Protein AF-A0A933L546-F1 (afdb_monomer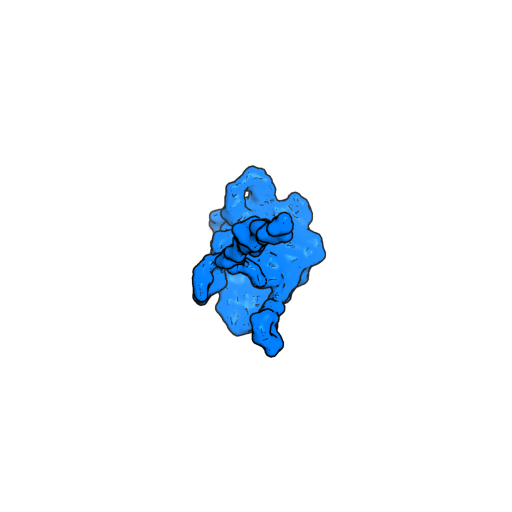)

Radius of gyration: 19.54 Å; Cα contacts (8 Å, |Δi|>4): 265; chains: 1; bounding box: 33×57×62 Å

Solvent-accessible surface area (backbone atoms only — not comparable to full-atom values): 7404 Å² total; per-residue (Å²): 139,92,83,84,92,86,87,86,88,83,85,84,77,80,67,81,80,71,84,61,44,23,39,47,31,40,36,92,74,34,42,35,39,36,44,36,45,75,99,85,50,76,40,68,72,44,44,39,39,38,42,89,94,44,37,38,18,49,71,79,53,98,82,44,46,60,31,28,85,72,49,60,46,74,57,92,57,31,37,37,39,34,27,15,36,79,83,66,81,48,74,50,35,42,37,44,37,38,48,54,64,92,78,90,68,69,49,37,37,38,37,42,37,24,78,98,78,50,72,42,60,30,41,37,46,79,70

Structure (mmCIF, N/CA/C/O backbone):
data_AF-A0A933L546-F1
#
_entry.id   AF-A0A933L546-F1
#
loop_
_atom_site.group_PDB
_atom_site.id
_atom_site.type_symbol
_atom_site.label_atom_id
_atom_site.label_alt_id
_atom_site.label_comp_id
_atom_site.label_asym_id
_atom_site.label_entity_id
_atom_site.label_seq_id
_atom_site.pdbx_PDB_ins_code
_atom_site.Cartn_x
_atom_site.Cartn_y
_atom_site.Cartn_z
_atom_site.occupancy
_atom_site.B_iso_or_equiv
_atom_site.auth_seq_id
_atom_site.auth_comp_id
_atom_site.auth_asym_id
_atom_site.auth_atom_id
_atom_site.pdbx_PDB_model_num
ATOM 1 N N . MET A 1 1 ? -14.867 46.950 -44.242 1.00 39.19 1 MET A N 1
ATOM 2 C CA . MET A 1 1 ? -14.015 45.752 -44.442 1.00 39.19 1 MET A CA 1
ATOM 3 C C . MET A 1 1 ? -13.054 45.683 -43.247 1.00 39.19 1 MET A C 1
ATOM 5 O O . MET A 1 1 ? -12.090 46.420 -43.249 1.00 39.19 1 MET A O 1
ATOM 9 N N . LYS A 1 2 ? -13.398 45.162 -42.059 1.00 48.16 2 LYS A N 1
ATOM 10 C CA . LYS A 1 2 ? -13.653 43.773 -41.608 1.00 48.16 2 LYS A CA 1
ATOM 11 C C . LYS A 1 2 ? -12.429 42.840 -41.733 1.00 48.16 2 LYS A C 1
ATOM 13 O O . LYS A 1 2 ? -12.385 42.102 -42.705 1.00 48.16 2 LYS A O 1
ATOM 18 N N . ARG A 1 3 ? -11.501 42.863 -40.755 1.00 49.31 3 ARG A N 1
ATOM 19 C CA . ARG A 1 3 ? -10.593 41.755 -40.328 1.00 49.31 3 ARG A CA 1
ATOM 20 C C . ARG A 1 3 ? -10.143 42.023 -38.873 1.00 49.31 3 ARG A C 1
ATOM 22 O O . ARG A 1 3 ? -9.341 42.914 -38.651 1.00 49.31 3 ARG A O 1
ATOM 29 N N . LEU A 1 4 ? -10.939 41.618 -37.880 1.00 51.56 4 LEU A N 1
ATOM 30 C CA . LEU A 1 4 ? -10.853 40.370 -37.091 1.00 51.56 4 LEU A CA 1
ATOM 31 C C . LEU A 1 4 ? -9.636 40.312 -36.149 1.00 51.56 4 LEU A C 1
ATOM 33 O O . LEU A 1 4 ? -8.540 39.922 -36.529 1.00 51.56 4 LEU A O 1
ATOM 37 N N . ILE A 1 5 ? -9.921 40.709 -34.908 1.00 62.12 5 ILE A N 1
ATOM 38 C CA . ILE A 1 5 ? -9.161 40.523 -33.671 1.00 62.12 5 ILE A CA 1
ATOM 39 C C . ILE A 1 5 ? -9.220 39.033 -33.307 1.00 62.12 5 ILE A C 1
ATOM 41 O O . ILE A 1 5 ? -10.318 38.531 -33.082 1.00 62.12 5 ILE A O 1
ATOM 45 N N . VAL A 1 6 ? -8.084 38.335 -33.222 1.00 54.41 6 VAL A N 1
ATOM 46 C CA . VAL A 1 6 ? -7.995 37.016 -32.564 1.00 54.41 6 VAL A CA 1
ATOM 47 C C . VAL A 1 6 ? -6.635 36.904 -31.873 1.00 54.41 6 VAL A C 1
ATOM 49 O O . VAL A 1 6 ? -5.697 36.325 -32.405 1.00 54.41 6 VAL A O 1
ATOM 52 N N . SER A 1 7 ? -6.534 37.482 -30.678 1.00 57.59 7 SER A N 1
ATOM 53 C CA . SER A 1 7 ? -5.383 37.303 -29.786 1.00 57.59 7 SER A CA 1
ATOM 54 C C . SER A 1 7 ? -5.875 37.217 -28.345 1.00 57.59 7 SER A C 1
ATOM 56 O O . SER A 1 7 ? -5.727 38.182 -27.610 1.00 57.59 7 SER A O 1
ATOM 58 N N . ALA A 1 8 ? -6.529 36.116 -27.959 1.00 57.09 8 ALA A N 1
ATOM 59 C CA . ALA A 1 8 ? -6.748 35.746 -26.550 1.00 57.09 8 ALA A CA 1
ATOM 60 C C . ALA A 1 8 ? -7.532 34.426 -26.442 1.00 57.09 8 ALA A C 1
ATOM 62 O O . ALA A 1 8 ? -8.728 34.450 -26.174 1.00 57.09 8 ALA A O 1
ATOM 63 N N . ALA A 1 9 ? -6.901 33.268 -26.665 1.00 59.28 9 ALA A N 1
ATOM 64 C CA . ALA A 1 9 ? -7.538 31.984 -26.326 1.00 59.28 9 ALA A CA 1
ATOM 65 C C . ALA A 1 9 ? -6.548 30.808 -26.188 1.00 59.28 9 ALA A C 1
ATOM 67 O O . ALA A 1 9 ? -6.833 29.721 -26.672 1.00 59.28 9 ALA A O 1
ATOM 68 N N . PHE A 1 10 ? -5.379 30.998 -25.562 1.00 57.94 10 PHE A N 1
ATOM 69 C CA . PHE A 1 10 ? -4.406 29.898 -25.380 1.00 57.94 10 PHE A CA 1
ATOM 70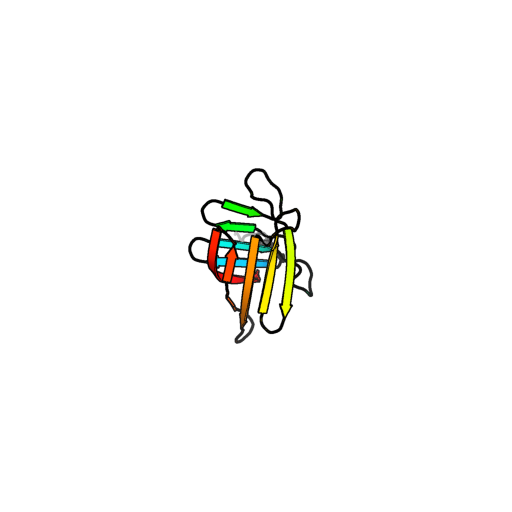 C C . PHE A 1 10 ? -3.953 29.655 -23.930 1.00 57.94 10 PHE A C 1
ATOM 72 O O . PHE A 1 10 ? -2.995 28.930 -23.699 1.00 57.94 10 PHE A O 1
ATOM 79 N N . ALA A 1 11 ? -4.639 30.226 -22.936 1.00 59.91 11 ALA A N 1
ATOM 80 C CA . ALA A 1 11 ? -4.225 30.147 -21.528 1.00 59.91 11 ALA A CA 1
ATOM 81 C C . ALA A 1 11 ? -4.944 29.063 -20.691 1.00 59.91 11 ALA A C 1
ATOM 83 O O . ALA A 1 11 ? -4.792 29.050 -19.477 1.00 59.91 11 ALA A O 1
ATOM 84 N N . ALA A 1 12 ? -5.739 28.171 -21.297 1.00 57.59 12 ALA A N 1
ATOM 85 C CA . ALA A 1 12 ? -6.672 27.306 -20.553 1.00 57.59 12 ALA A CA 1
ATOM 86 C C . ALA A 1 12 ? -6.349 25.795 -20.555 1.00 57.59 12 ALA A C 1
ATOM 88 O O . ALA A 1 12 ? -7.182 25.009 -20.119 1.00 57.59 12 ALA A O 1
ATOM 89 N N . LEU A 1 13 ? -5.168 25.367 -21.019 1.00 56.34 13 LEU A N 1
ATOM 90 C CA . LEU A 1 13 ? -4.779 23.941 -21.060 1.00 56.34 13 LEU A CA 1
ATOM 91 C C . LEU A 1 13 ? -3.685 23.555 -20.053 1.00 56.34 13 LEU A C 1
ATOM 93 O O . LEU A 1 13 ? -3.157 22.450 -20.118 1.00 56.34 13 LEU A O 1
ATOM 97 N N . ALA A 1 14 ? -3.359 24.428 -19.098 1.00 56.38 14 ALA A N 1
ATOM 98 C CA . ALA A 1 14 ? -2.530 24.041 -17.963 1.00 56.38 14 ALA A CA 1
ATOM 99 C C . ALA A 1 14 ? -3.372 23.194 -16.996 1.00 56.38 14 ALA A C 1
ATOM 101 O O . ALA A 1 14 ? -3.839 23.684 -15.968 1.00 56.38 14 ALA A O 1
ATOM 102 N N . ALA A 1 15 ? -3.600 21.922 -17.340 1.00 62.97 15 ALA A N 1
ATOM 103 C CA . ALA A 1 15 ? -3.910 20.936 -16.318 1.00 62.97 15 ALA A CA 1
ATOM 104 C C . ALA A 1 15 ? -2.770 21.002 -15.287 1.00 62.97 15 ALA A C 1
ATOM 106 O O . ALA A 1 15 ? -1.606 21.097 -15.694 1.00 62.97 15 ALA A O 1
ATOM 107 N N . PRO A 1 16 ? -3.066 21.025 -13.978 1.00 49.31 16 PRO A N 1
ATOM 108 C CA . PRO A 1 16 ? -2.014 20.949 -12.985 1.00 49.31 16 PRO A CA 1
ATOM 109 C C . PRO A 1 16 ? -1.227 19.671 -13.271 1.00 49.31 16 PRO A C 1
ATOM 111 O O . PRO A 1 16 ? -1.771 18.573 -13.201 1.00 49.31 16 PRO A O 1
ATOM 114 N N . ALA A 1 17 ? 0.044 19.820 -13.639 1.00 51.53 17 ALA A N 1
ATOM 115 C CA . ALA A 1 17 ? 0.987 18.725 -13.562 1.00 51.53 17 ALA A CA 1
ATOM 116 C C . ALA A 1 17 ? 1.098 18.405 -12.070 1.00 51.53 17 ALA A C 1
ATOM 118 O O . ALA A 1 17 ? 1.813 19.087 -11.334 1.00 51.53 17 ALA A O 1
ATOM 119 N N . MET A 1 18 ? 0.297 17.449 -11.597 1.00 48.03 18 MET A N 1
ATOM 120 C CA . MET A 1 18 ? 0.479 16.870 -10.277 1.00 48.03 18 MET A CA 1
ATOM 121 C C . MET A 1 18 ? 1.799 16.109 -10.316 1.00 48.03 18 MET A C 1
ATOM 123 O O . MET A 1 18 ? 1.839 14.925 -10.584 1.00 48.03 18 MET A O 1
ATOM 127 N N . ALA A 1 19 ? 2.897 16.818 -10.071 1.00 52.41 19 ALA A N 1
ATOM 128 C CA . ALA A 1 19 ? 4.224 16.251 -9.861 1.00 52.41 19 ALA A CA 1
ATOM 129 C C . ALA A 1 19 ? 4.352 15.665 -8.439 1.00 52.41 19 ALA A C 1
ATOM 131 O O . ALA A 1 19 ? 5.382 15.815 -7.783 1.00 52.41 19 ALA A O 1
ATOM 132 N N . GLY A 1 20 ? 3.264 15.089 -7.924 1.00 55.50 20 GLY A N 1
ATOM 133 C CA . GLY A 1 20 ? 3.248 14.356 -6.669 1.00 55.50 20 GLY A CA 1
ATOM 134 C C . GLY A 1 20 ? 3.398 12.887 -7.003 1.00 55.50 20 GLY A C 1
ATOM 135 O O . GLY A 1 20 ? 2.388 12.233 -7.200 1.00 55.50 20 GLY A O 1
ATOM 136 N N . GLY A 1 21 ? 4.644 12.419 -7.098 1.00 78.06 21 GLY A N 1
ATOM 137 C CA . GLY A 1 21 ? 4.944 11.041 -7.474 1.00 78.06 21 GLY A CA 1
ATOM 138 C C . GLY A 1 21 ? 4.422 10.046 -6.439 1.00 78.06 21 GLY A C 1
ATOM 139 O O . GLY A 1 21 ? 4.636 10.214 -5.240 1.00 78.06 21 GLY A O 1
ATOM 140 N N . GLY A 1 22 ? 3.763 8.993 -6.889 1.00 88.00 22 GLY A N 1
ATOM 141 C CA . GLY A 1 22 ? 3.215 7.932 -6.063 1.00 88.00 22 GLY A CA 1
ATOM 142 C C . GLY A 1 22 ? 2.925 6.673 -6.867 1.00 88.00 22 GLY A C 1
ATOM 143 O O . GLY A 1 22 ? 3.121 6.634 -8.079 1.00 88.00 22 GLY A O 1
ATOM 144 N N . PHE A 1 23 ? 2.453 5.633 -6.181 1.00 92.50 23 PHE A N 1
ATOM 145 C CA . PHE A 1 23 ? 1.894 4.455 -6.842 1.00 92.50 23 PHE A CA 1
ATOM 146 C C . PHE A 1 23 ? 0.378 4.433 -6.738 1.00 92.50 23 PHE A C 1
ATOM 148 O O . PHE A 1 23 ? -0.185 4.589 -5.652 1.00 92.50 23 PHE A O 1
ATOM 155 N N . MET A 1 24 ? -0.266 4.161 -7.865 1.00 95.19 24 MET A N 1
ATOM 156 C CA . MET A 1 24 ? -1.689 3.869 -7.967 1.00 95.19 24 MET A CA 1
ATOM 157 C C . MET A 1 24 ? -1.823 2.404 -8.360 1.00 95.19 24 MET A C 1
ATOM 159 O O . MET A 1 24 ? -1.537 2.028 -9.490 1.00 95.19 24 MET A O 1
ATOM 163 N N . CYS A 1 25 ? -2.203 1.566 -7.405 1.00 97.38 25 CYS A N 1
ATOM 164 C CA . CYS A 1 25 ? -2.281 0.124 -7.561 1.00 97.38 25 CYS A CA 1
ATOM 165 C C . CYS A 1 25 ? -3.732 -0.348 -7.616 1.00 97.38 25 CYS A C 1
ATOM 167 O O . CYS A 1 25 ? -4.576 0.111 -6.845 1.00 97.38 25 CYS A O 1
ATOM 169 N N . SER A 1 26 ? -4.019 -1.327 -8.467 1.00 98.12 26 SER A N 1
ATOM 170 C CA . SER A 1 26 ? -5.341 -1.948 -8.551 1.00 98.12 26 SER A CA 1
ATOM 171 C C . SER A 1 26 ? -5.255 -3.449 -8.813 1.00 98.12 26 SER A C 1
ATOM 173 O O . SER A 1 26 ? -4.286 -3.955 -9.381 1.00 98.12 26 SER A O 1
ATOM 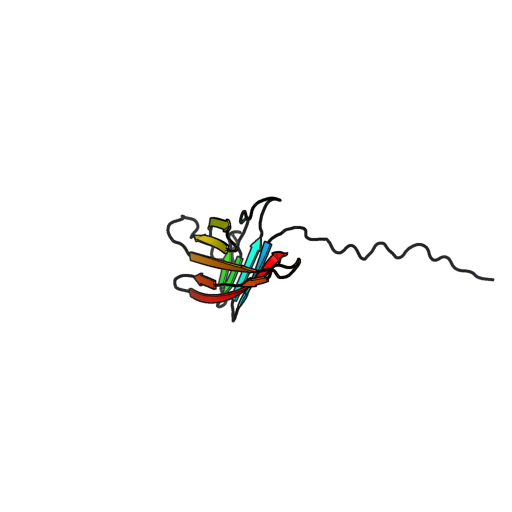175 N N . GLY A 1 27 ? -6.280 -4.165 -8.363 1.00 98.06 27 GLY A N 1
ATOM 176 C CA . GLY A 1 27 ? -6.490 -5.592 -8.579 1.00 98.06 27 GLY A CA 1
ATOM 177 C C . GLY A 1 27 ? -7.977 -5.928 -8.473 1.00 98.06 27 GLY A C 1
ATOM 178 O O . GLY A 1 27 ? -8.819 -5.049 -8.291 1.00 98.06 27 GLY A O 1
ATOM 179 N N . GLU A 1 28 ? -8.333 -7.208 -8.570 1.00 98.00 28 GLU A N 1
ATOM 180 C CA . GLU A 1 28 ? -9.737 -7.621 -8.477 1.00 98.00 28 GLU A CA 1
ATOM 181 C C . GLU A 1 28 ? -10.330 -7.286 -7.094 1.00 98.00 28 GLU A C 1
ATOM 183 O O . GLU A 1 28 ? -10.022 -7.924 -6.086 1.00 98.00 28 GLU A O 1
ATOM 188 N N . GLY A 1 29 ? -11.194 -6.267 -7.045 1.00 97.44 29 GLY A N 1
ATOM 189 C CA . GLY A 1 29 ? -11.869 -5.833 -5.818 1.00 97.44 29 GLY A CA 1
ATOM 190 C C . GLY A 1 29 ? -10.970 -5.111 -4.808 1.00 97.44 29 GLY A C 1
ATOM 191 O O . GLY A 1 29 ? -11.352 -5.017 -3.634 1.00 97.44 29 GLY A O 1
ATOM 192 N N . VAL A 1 30 ? -9.801 -4.621 -5.240 1.00 98.56 30 VAL A N 1
ATOM 193 C CA . VAL A 1 30 ? -8.886 -3.839 -4.402 1.00 98.56 30 VAL A CA 1
ATOM 194 C C . VAL A 1 30 ? -8.259 -2.675 -5.164 1.00 98.56 30 VAL A C 1
ATOM 196 O O . VAL A 1 30 ? -7.846 -2.813 -6.314 1.00 98.56 30 VAL A O 1
ATOM 199 N N . GLU A 1 31 ? -8.144 -1.541 -4.488 1.00 98.31 31 GLU A N 1
ATOM 200 C CA . GLU A 1 31 ? -7.422 -0.359 -4.954 1.00 98.31 31 GLU A CA 1
ATOM 201 C C . GLU A 1 31 ? -6.511 0.124 -3.827 1.00 98.31 31 GLU A C 1
ATOM 203 O O . GLU A 1 31 ? -6.875 0.045 -2.651 1.00 98.31 31 GLU A O 1
ATOM 208 N N . ALA A 1 32 ? -5.323 0.611 -4.164 1.00 97.62 32 ALA A N 1
ATOM 209 C CA . ALA A 1 32 ? -4.407 1.178 -3.191 1.00 97.62 32 ALA A CA 1
ATOM 210 C C . ALA A 1 32 ? -3.621 2.350 -3.777 1.00 97.62 32 ALA A C 1
ATOM 212 O O . ALA A 1 32 ? -3.176 2.299 -4.920 1.00 97.62 32 ALA A O 1
ATOM 213 N N . MET A 1 33 ? -3.436 3.398 -2.985 1.00 95.62 33 MET A N 1
ATOM 214 C CA . MET A 1 33 ? -2.694 4.594 -3.354 1.00 95.62 33 MET A CA 1
ATOM 215 C C . MET A 1 33 ? -1.572 4.827 -2.351 1.00 95.62 33 MET A C 1
ATOM 217 O O . MET A 1 33 ? -1.788 4.785 -1.140 1.00 95.62 33 MET A O 1
ATOM 221 N N . PHE A 1 34 ? -0.379 5.085 -2.872 1.00 93.62 34 PHE A N 1
ATOM 222 C CA . PHE A 1 34 ? 0.849 5.238 -2.102 1.00 93.62 34 PHE A CA 1
ATOM 223 C C . PHE A 1 34 ? 1.588 6.502 -2.551 1.00 93.62 34 PHE A C 1
ATOM 225 O O . PHE A 1 34 ? 2.521 6.405 -3.354 1.00 93.62 34 PHE A O 1
ATOM 232 N N . PRO A 1 35 ? 1.173 7.698 -2.095 1.00 91.25 35 PRO A N 1
ATOM 233 C CA . PRO A 1 35 ? 1.909 8.926 -2.360 1.00 91.25 35 PRO A CA 1
ATOM 234 C C . PRO A 1 35 ? 3.330 8.847 -1.792 1.00 91.25 35 PRO A C 1
ATOM 236 O O . PRO A 1 35 ? 3.535 8.470 -0.632 1.00 91.25 35 PRO A O 1
ATOM 239 N N . LEU A 1 36 ? 4.319 9.209 -2.606 1.00 87.69 36 LEU A N 1
ATOM 240 C CA . LEU A 1 36 ? 5.731 9.181 -2.243 1.00 87.69 36 LEU A CA 1
ATOM 241 C C . LEU A 1 36 ? 6.293 10.597 -2.107 1.00 87.69 36 LEU A C 1
ATOM 243 O O . LEU A 1 36 ? 5.825 11.559 -2.713 1.00 87.69 36 LEU A O 1
ATOM 247 N N . GLY A 1 37 ? 7.331 10.724 -1.287 1.00 78.50 37 GLY A N 1
ATOM 248 C CA . GLY A 1 37 ? 7.996 11.983 -0.995 1.00 78.50 37 GLY A CA 1
ATOM 249 C C . GLY A 1 37 ? 9.448 12.005 -1.450 1.00 78.50 37 GLY A C 1
ATOM 250 O O . GLY A 1 37 ? 10.221 11.101 -1.136 1.00 78.50 37 GLY A O 1
ATOM 251 N N . GLY A 1 38 ? 9.839 13.116 -2.084 1.00 63.38 38 GLY A N 1
ATOM 252 C CA . GLY A 1 38 ? 11.232 13.474 -2.371 1.00 63.38 38 GLY A CA 1
ATOM 253 C C . GLY A 1 38 ? 11.745 13.039 -3.750 1.00 63.38 38 GLY A C 1
ATOM 254 O O . GLY A 1 38 ? 11.254 12.098 -4.355 1.00 63.38 38 GLY A O 1
ATOM 255 N N . GLY A 1 39 ? 12.767 13.741 -4.256 1.00 52.97 39 GLY A N 1
ATOM 256 C CA . GLY A 1 39 ? 13.306 13.555 -5.614 1.00 52.97 39 GLY A CA 1
ATOM 257 C C . GLY A 1 39 ? 14.338 12.432 -5.791 1.00 52.97 39 GLY A C 1
ATOM 258 O O . GLY A 1 39 ? 14.930 12.340 -6.860 1.00 52.97 39 GLY A O 1
ATOM 259 N N . ALA A 1 40 ? 14.610 11.619 -4.761 1.00 48.41 40 ALA A N 1
ATOM 260 C CA . ALA A 1 40 ? 15.675 10.604 -4.802 1.00 48.41 40 ALA A CA 1
ATOM 261 C C . ALA A 1 40 ? 15.382 9.312 -4.007 1.00 48.41 40 ALA A C 1
ATOM 263 O O . ALA A 1 40 ? 16.285 8.500 -3.816 1.00 48.41 40 ALA A O 1
ATOM 264 N N . GLY A 1 41 ? 14.151 9.096 -3.526 1.00 55.12 41 GLY A N 1
ATOM 265 C CA . GLY A 1 41 ? 13.828 7.906 -2.734 1.00 55.12 41 GLY A CA 1
ATOM 266 C C . GLY A 1 41 ? 12.333 7.633 -2.631 1.00 55.12 41 GLY A C 1
ATOM 267 O O . GLY A 1 41 ? 11.529 8.554 -2.574 1.00 55.12 41 GLY A O 1
ATOM 268 N N . PHE A 1 42 ? 11.973 6.351 -2.575 1.00 70.19 42 PHE A N 1
ATOM 269 C CA . PHE A 1 42 ? 10.603 5.861 -2.394 1.00 70.19 42 PHE A CA 1
ATOM 270 C C . PHE A 1 42 ? 10.147 6.018 -0.931 1.00 70.19 42 PHE A C 1
ATOM 272 O O . PHE A 1 42 ? 9.839 5.036 -0.257 1.00 70.19 42 PHE A O 1
ATOM 279 N N . SER A 1 43 ? 10.164 7.249 -0.411 1.00 81.69 43 SER A N 1
ATOM 280 C CA . SER A 1 43 ? 9.686 7.536 0.946 1.00 81.69 43 SER A CA 1
ATOM 281 C C . SER A 1 43 ? 8.166 7.553 0.928 1.00 81.69 43 SER A C 1
ATOM 283 O O . SER A 1 43 ? 7.577 8.472 0.368 1.00 81.69 43 SER A O 1
ATOM 285 N N . LEU A 1 44 ? 7.531 6.546 1.517 1.00 86.56 44 LEU A N 1
ATOM 286 C CA . LEU A 1 44 ? 6.076 6.485 1.594 1.00 86.56 44 LEU A CA 1
ATOM 287 C C . LEU A 1 44 ? 5.555 7.568 2.547 1.00 86.56 44 LEU A C 1
ATOM 289 O O . LEU A 1 44 ? 5.849 7.523 3.741 1.00 86.56 44 LEU A O 1
ATOM 293 N N . LEU A 1 45 ? 4.830 8.553 2.010 1.00 87.94 45 LEU A N 1
ATOM 294 C CA . LEU A 1 45 ? 4.253 9.650 2.797 1.00 87.94 45 LEU A CA 1
ATOM 295 C C . LEU A 1 45 ? 2.932 9.228 3.418 1.00 87.94 45 LEU A C 1
ATOM 297 O O . LEU A 1 45 ? 2.685 9.439 4.602 1.00 87.94 45 LEU A O 1
ATOM 301 N N . GLU A 1 46 ? 2.090 8.636 2.582 1.00 92.44 46 GLU A N 1
ATOM 302 C CA . GLU A 1 46 ? 0.740 8.243 2.925 1.00 92.44 46 GLU A CA 1
ATOM 303 C C . GLU A 1 46 ? 0.427 6.896 2.281 1.00 92.44 46 GLU A C 1
ATOM 305 O O . GLU A 1 46 ? 1.078 6.466 1.327 1.00 92.44 46 GLU A O 1
ATOM 310 N N . ALA A 1 47 ? -0.584 6.222 2.806 1.00 96.00 47 ALA A N 1
ATOM 311 C CA . ALA A 1 47 ? -1.153 5.052 2.173 1.00 96.00 47 ALA A CA 1
ATOM 312 C C . ALA A 1 47 ? -2.664 5.070 2.351 1.00 96.00 47 ALA A C 1
ATOM 314 O O . ALA A 1 47 ? -3.157 5.331 3.449 1.00 96.00 47 ALA A O 1
ATOM 315 N N . GLU A 1 48 ? -3.379 4.737 1.286 1.00 97.88 48 GLU A N 1
ATOM 316 C CA . GLU A 1 48 ? -4.804 4.448 1.321 1.00 97.88 48 GLU A CA 1
ATOM 317 C C . GLU A 1 48 ? -5.063 3.122 0.614 1.00 97.88 48 GLU A C 1
ATOM 319 O O . GLU A 1 48 ? -4.600 2.914 -0.502 1.00 97.88 48 GLU A O 1
ATOM 324 N N . ILE A 1 49 ? -5.800 2.216 1.250 1.00 98.56 49 ILE A N 1
ATOM 325 C CA . ILE A 1 49 ? -6.183 0.924 0.676 1.00 98.56 49 ILE A CA 1
ATOM 326 C C . ILE A 1 49 ? -7.695 0.783 0.781 1.00 98.56 49 ILE A C 1
ATOM 328 O O . ILE A 1 49 ? -8.271 0.994 1.849 1.00 98.56 49 ILE A O 1
ATOM 332 N N . ARG A 1 50 ? -8.345 0.394 -0.313 1.00 98.56 50 ARG A N 1
ATOM 333 C CA . ARG A 1 50 ? -9.785 0.152 -0.402 1.00 98.56 50 ARG A CA 1
ATOM 334 C C . ARG A 1 50 ? -10.021 -1.293 -0.804 1.00 98.56 50 ARG A C 1
ATOM 336 O O . ARG A 1 50 ? -9.659 -1.701 -1.903 1.00 98.56 50 ARG A O 1
ATOM 343 N N . ALA A 1 51 ? -10.644 -2.068 0.077 1.00 98.00 51 ALA A N 1
ATOM 344 C CA . ALA A 1 51 ? -11.005 -3.457 -0.196 1.00 98.00 51 ALA A CA 1
ATOM 345 C C . ALA A 1 51 ? -12.234 -3.852 0.620 1.00 98.00 51 ALA A C 1
ATOM 347 O O . ALA A 1 51 ? -12.389 -3.437 1.768 1.00 98.00 51 ALA A O 1
ATOM 348 N N . LYS A 1 52 ? -13.113 -4.685 0.050 1.00 96.88 52 LYS A N 1
ATOM 349 C CA . LYS A 1 52 ? -14.277 -5.255 0.764 1.00 96.88 52 LYS A CA 1
ATOM 350 C C . LYS A 1 52 ? -15.165 -4.211 1.471 1.00 96.88 52 LYS A C 1
ATOM 352 O O . LYS A 1 52 ? -15.702 -4.473 2.544 1.00 96.88 52 LYS A O 1
ATOM 357 N N . GLY A 1 53 ? -15.307 -3.021 0.884 1.00 96.62 53 GLY A N 1
ATOM 358 C CA . GLY A 1 53 ? -16.103 -1.926 1.454 1.00 96.62 53 GLY A CA 1
ATOM 359 C C . GLY A 1 53 ? -15.481 -1.240 2.678 1.00 96.62 53 GLY A C 1
ATOM 360 O O . GLY A 1 53 ? -16.164 -0.465 3.340 1.00 96.62 53 GLY A O 1
ATOM 361 N N . LYS A 1 54 ? -14.209 -1.514 2.984 1.00 98.00 54 LYS A N 1
ATOM 362 C CA . LYS A 1 54 ? -13.426 -0.861 4.037 1.00 98.00 54 LYS A CA 1
ATOM 363 C C . LYS A 1 54 ? -12.338 0.009 3.414 1.00 98.00 54 LYS A C 1
ATOM 365 O O . LYS A 1 54 ? -11.880 -0.261 2.300 1.00 98.00 54 LYS A O 1
ATOM 370 N N . ILE A 1 55 ? -11.922 1.027 4.159 1.00 98.44 55 ILE A N 1
ATOM 371 C CA . ILE A 1 55 ? -10.831 1.924 3.788 1.00 98.44 55 ILE A CA 1
ATOM 372 C C . ILE A 1 55 ? -9.814 1.906 4.925 1.00 98.44 55 ILE A C 1
ATOM 374 O O . ILE A 1 55 ? -10.176 2.180 6.067 1.00 98.44 55 ILE A O 1
ATOM 378 N N . TRP A 1 56 ? -8.560 1.594 4.616 1.00 98.44 56 TRP A N 1
ATOM 379 C CA . TRP A 1 56 ? -7.430 1.760 5.525 1.00 98.44 56 TRP A CA 1
ATOM 380 C C . TRP A 1 56 ? -6.623 2.966 5.079 1.00 98.44 56 TRP A C 1
ATOM 382 O O . TRP A 1 56 ? -6.370 3.104 3.886 1.00 98.44 56 TRP A O 1
ATOM 392 N N . SER A 1 57 ? -6.245 3.842 6.003 1.00 98.12 57 SER A N 1
ATOM 393 C CA . SER A 1 57 ? -5.565 5.088 5.649 1.00 98.12 57 SER A CA 1
ATOM 394 C C . SER A 1 57 ? -4.606 5.549 6.738 1.00 98.12 57 SER A C 1
ATOM 396 O O . SER A 1 57 ? -4.912 5.446 7.925 1.00 98.12 57 SER A O 1
ATOM 398 N N . THR A 1 58 ? -3.460 6.092 6.330 1.00 96.88 58 THR A N 1
ATOM 399 C CA . THR A 1 58 ? -2.525 6.786 7.234 1.00 96.88 58 THR A CA 1
ATOM 400 C C . THR A 1 58 ? -3.010 8.176 7.629 1.00 96.88 58 THR A C 1
ATOM 402 O O . THR A 1 58 ? -2.545 8.749 8.609 1.00 96.88 58 THR A O 1
ATOM 405 N N . VAL A 1 59 ? -3.956 8.731 6.871 1.00 96.19 59 VAL A N 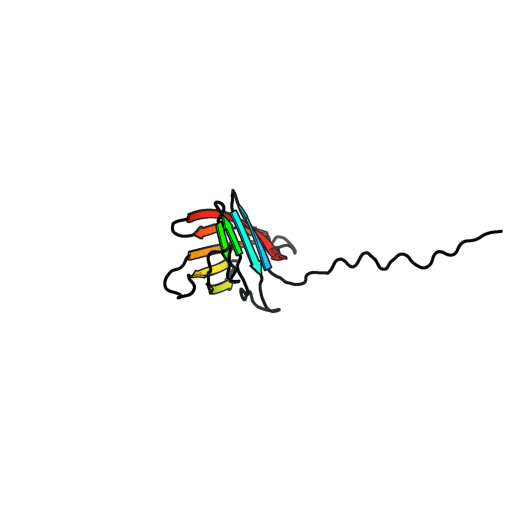1
ATOM 406 C CA . VAL A 1 59 ? -4.646 9.978 7.204 1.00 96.19 59 VAL A CA 1
ATOM 407 C C . VAL A 1 59 ? -5.882 9.638 8.027 1.00 96.19 59 VAL A C 1
ATOM 409 O O . VAL A 1 59 ? -6.850 9.091 7.486 1.00 96.19 59 VAL A O 1
ATOM 412 N N . ALA A 1 60 ? -5.846 9.959 9.320 1.00 94.06 60 ALA A N 1
ATOM 413 C CA . ALA A 1 60 ? -6.930 9.683 10.254 1.00 94.06 60 ALA A CA 1
ATOM 414 C C . ALA A 1 60 ? -8.187 10.511 9.928 1.00 94.06 60 ALA A C 1
ATOM 416 O O . ALA A 1 60 ? -8.131 11.737 9.803 1.00 94.06 60 ALA A O 1
ATOM 417 N N . ARG A 1 61 ? -9.337 9.836 9.804 1.00 95.44 61 ARG A N 1
ATOM 418 C CA . ARG A 1 61 ? -10.657 10.447 9.570 1.00 95.44 61 ARG A CA 1
ATOM 419 C C . ARG A 1 61 ? -11.794 9.481 9.962 1.00 95.44 61 ARG A C 1
ATOM 421 O O . ARG A 1 61 ? -11.530 8.298 10.153 1.00 95.44 61 ARG A O 1
ATOM 428 N N . PRO A 1 62 ? -13.049 9.947 10.122 1.00 93.88 62 PRO A N 1
ATOM 429 C CA . PRO A 1 62 ? -14.120 9.131 10.712 1.00 93.88 62 PRO A CA 1
ATOM 430 C C . PRO A 1 62 ? -14.492 7.845 9.956 1.00 93.88 62 PRO A C 1
ATOM 432 O O . PRO A 1 62 ? -15.062 6.937 10.553 1.00 93.88 62 PRO A O 1
ATOM 435 N N . ASP A 1 63 ? -14.217 7.771 8.655 1.00 95.62 63 ASP A N 1
ATOM 436 C CA . ASP A 1 63 ? -14.642 6.700 7.745 1.00 95.62 63 ASP A CA 1
ATOM 437 C C . ASP A 1 63 ? -13.536 5.685 7.409 1.00 95.62 63 ASP A C 1
ATOM 439 O O . ASP A 1 63 ? -13.727 4.838 6.534 1.00 95.62 63 ASP A O 1
ATOM 443 N N . VAL A 1 64 ? -12.388 5.748 8.093 1.00 97.75 64 VAL A N 1
ATOM 444 C CA . VAL A 1 64 ? -11.243 4.868 7.819 1.00 97.75 64 VAL A CA 1
ATOM 445 C C . VAL A 1 64 ? -10.780 4.090 9.036 1.00 97.75 64 VAL A C 1
ATOM 447 O O . VAL A 1 64 ? -10.923 4.508 10.182 1.00 97.75 64 VAL A O 1
ATOM 450 N N . ILE A 1 65 ? -10.155 2.955 8.754 1.00 98.19 65 ILE A N 1
ATOM 451 C CA . ILE A 1 65 ? -9.334 2.211 9.694 1.00 98.19 65 ILE A CA 1
ATOM 452 C C . ILE A 1 65 ? -7.937 2.827 9.635 1.00 98.19 65 ILE A C 1
ATOM 454 O O . ILE A 1 65 ? -7.266 2.774 8.604 1.00 98.19 65 ILE A O 1
ATOM 458 N N . GLU A 1 66 ? -7.514 3.446 10.730 1.00 97.81 66 GLU A N 1
ATOM 459 C CA . GLU A 1 66 ? -6.209 4.096 10.795 1.00 97.81 66 GLU A CA 1
ATOM 460 C C . GLU A 1 66 ? -5.077 3.063 10.749 1.00 97.81 66 GLU A C 1
ATOM 462 O O . GLU A 1 66 ? -5.136 2.015 11.400 1.00 97.81 66 GLU A O 1
ATOM 467 N N . ILE A 1 67 ? -4.050 3.369 9.963 1.00 98.06 67 ILE A N 1
ATOM 468 C CA . ILE A 1 67 ? -2.833 2.570 9.810 1.00 98.06 67 ILE A CA 1
ATOM 469 C C . ILE A 1 67 ? -1.612 3.492 9.841 1.00 98.06 67 ILE A C 1
ATOM 471 O O . ILE A 1 67 ? -1.735 4.703 9.692 1.00 98.06 67 ILE A O 1
ATOM 475 N N . ALA A 1 68 ? -0.421 2.935 10.009 1.00 96.62 68 ALA A N 1
ATOM 476 C CA . ALA A 1 68 ? 0.827 3.687 10.017 1.00 96.62 68 ALA A CA 1
ATOM 477 C C . ALA A 1 68 ? 1.826 3.096 9.021 1.00 96.62 68 ALA A C 1
ATOM 479 O O . ALA A 1 68 ? 1.864 1.884 8.808 1.00 96.62 68 ALA A O 1
ATOM 480 N N . VAL A 1 69 ? 2.663 3.948 8.428 1.00 94.50 69 VAL A N 1
ATOM 481 C CA . VAL A 1 69 ? 3.819 3.488 7.651 1.00 94.50 69 VAL A CA 1
ATOM 482 C C . VAL A 1 69 ? 4.857 2.928 8.617 1.00 94.50 69 VAL A C 1
ATOM 484 O O . VAL A 1 69 ? 5.284 3.623 9.538 1.00 94.50 69 VAL A O 1
ATOM 487 N N . SER A 1 70 ? 5.277 1.682 8.401 1.00 93.62 70 SER A N 1
ATOM 488 C CA . SER A 1 70 ? 6.355 1.065 9.176 1.00 93.62 70 SER A CA 1
ATOM 489 C C . SER A 1 70 ? 7.663 1.078 8.399 1.00 93.62 70 SER A C 1
ATOM 491 O O . SER A 1 70 ? 8.659 1.630 8.867 1.00 93.62 70 SER A O 1
ATOM 493 N N . GLN A 1 71 ? 7.665 0.492 7.200 1.00 90.38 71 GLN A N 1
ATOM 494 C CA . GLN A 1 71 ? 8.864 0.371 6.376 1.00 90.38 71 GLN A CA 1
ATOM 495 C C . GLN A 1 71 ? 8.545 0.595 4.902 1.00 90.38 71 GLN A C 1
ATOM 497 O O . GLN A 1 71 ? 7.493 0.194 4.404 1.00 90.38 71 GLN A O 1
ATOM 502 N N . ALA A 1 72 ? 9.499 1.203 4.202 1.00 91.38 72 ALA A N 1
ATOM 503 C CA . ALA A 1 72 ? 9.503 1.331 2.756 1.00 91.38 72 ALA A CA 1
ATOM 504 C C . ALA A 1 72 ? 10.897 0.985 2.226 1.00 91.38 72 ALA A C 1
ATOM 506 O O . ALA A 1 72 ? 11.912 1.443 2.755 1.00 91.38 72 ALA A O 1
ATOM 507 N N . PHE A 1 73 ? 10.943 0.160 1.187 1.00 90.75 73 PHE A N 1
ATOM 508 C CA . PHE A 1 73 ? 12.170 -0.284 0.543 1.00 90.75 73 PHE A CA 1
ATOM 509 C C . PHE A 1 73 ? 12.010 -0.234 -0.972 1.00 90.75 73 PHE A C 1
ATOM 511 O O . PHE A 1 73 ? 10.974 -0.619 -1.510 1.00 90.75 73 PHE A O 1
ATOM 518 N N . SER A 1 74 ? 13.073 0.175 -1.659 1.00 88.56 74 SER A N 1
ATOM 519 C CA . SER A 1 74 ? 13.195 0.045 -3.105 1.00 88.56 74 SER A CA 1
ATOM 520 C C . SER A 1 74 ? 14.632 -0.290 -3.479 1.00 88.56 74 SER A C 1
ATOM 522 O O . SER A 1 74 ? 15.578 0.311 -2.968 1.00 88.56 74 SER A O 1
ATOM 524 N N . GLY A 1 75 ? 14.793 -1.272 -4.359 1.00 88.25 75 GLY A N 1
ATOM 525 C CA . GLY A 1 75 ? 16.088 -1.705 -4.867 1.00 88.25 75 GLY A CA 1
ATOM 526 C C . GLY A 1 75 ? 15.991 -3.025 -5.623 1.00 88.25 75 GLY A C 1
ATOM 527 O O . GLY A 1 75 ? 15.087 -3.823 -5.384 1.00 88.25 75 GLY A O 1
ATOM 528 N N . ASN A 1 76 ? 16.939 -3.282 -6.528 1.00 90.12 76 ASN A N 1
ATOM 529 C CA . ASN A 1 76 ? 17.017 -4.528 -7.308 1.00 90.12 76 ASN A CA 1
ATOM 530 C C . ASN A 1 76 ? 15.703 -4.891 -8.035 1.00 90.12 76 ASN A C 1
ATOM 532 O O . ASN A 1 76 ? 15.247 -6.030 -7.939 1.00 90.12 76 ASN A O 1
ATOM 536 N N . HIS A 1 77 ? 15.078 -3.926 -8.721 1.00 91.88 77 HIS A N 1
ATOM 537 C CA . HIS A 1 77 ? 13.786 -4.100 -9.408 1.00 91.88 77 HIS A CA 1
ATOM 538 C C . HIS A 1 77 ? 12.622 -4.540 -8.498 1.00 91.88 77 HIS A C 1
ATOM 540 O O . HIS A 1 77 ? 11.666 -5.179 -8.942 1.00 91.88 77 HIS A O 1
ATOM 546 N N . ARG A 1 78 ? 12.713 -4.240 -7.198 1.00 94.06 78 ARG A N 1
ATOM 547 C CA . ARG A 1 78 ? 11.712 -4.586 -6.185 1.00 94.06 78 ARG A CA 1
ATOM 548 C C . ARG A 1 78 ? 11.371 -3.381 -5.337 1.00 94.06 78 ARG A C 1
ATOM 550 O O . ARG A 1 78 ? 12.244 -2.573 -5.027 1.00 94.06 78 ARG A O 1
ATOM 557 N N . ILE A 1 79 ? 10.114 -3.317 -4.925 1.00 93.56 79 ILE A N 1
ATOM 558 C CA . ILE A 1 79 ? 9.601 -2.319 -3.991 1.00 93.56 79 ILE A CA 1
ATOM 559 C C . ILE A 1 79 ? 8.795 -3.052 -2.927 1.00 93.56 79 ILE A C 1
ATOM 561 O O . ILE A 1 79 ? 8.046 -3.983 -3.232 1.00 93.56 79 ILE A O 1
ATOM 565 N N . ALA A 1 80 ? 8.969 -2.661 -1.672 1.00 95.06 80 ALA A N 1
ATOM 566 C CA . ALA A 1 80 ? 8.211 -3.212 -0.565 1.00 95.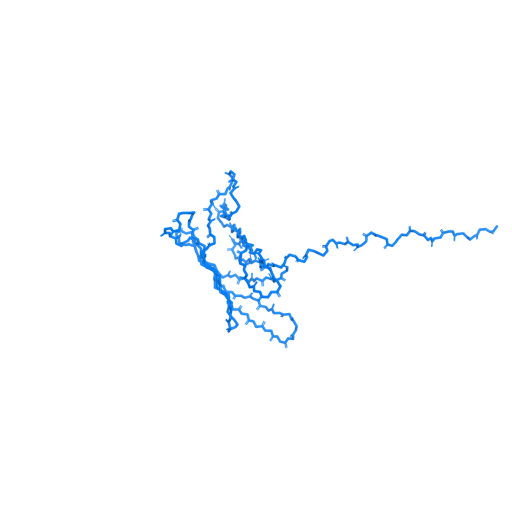06 80 ALA A CA 1
ATOM 567 C C . ALA A 1 80 ? 7.731 -2.100 0.360 1.00 95.06 80 ALA A C 1
ATOM 569 O O . ALA A 1 80 ? 8.521 -1.246 0.758 1.00 95.06 80 ALA A O 1
ATOM 570 N N . PHE A 1 81 ? 6.452 -2.151 0.722 1.00 95.88 81 PHE A N 1
ATOM 571 C CA . PHE A 1 81 ? 5.872 -1.304 1.758 1.00 95.88 81 PHE A CA 1
ATOM 572 C C . PHE A 1 81 ? 5.225 -2.182 2.819 1.00 95.88 81 PHE A C 1
ATOM 574 O O . PHE A 1 81 ? 4.481 -3.105 2.481 1.00 95.88 81 PHE A O 1
ATOM 581 N N . ASP A 1 82 ? 5.499 -1.878 4.081 1.00 96.88 82 ASP A N 1
ATOM 582 C CA . ASP A 1 82 ? 4.843 -2.494 5.227 1.00 96.88 82 ASP A CA 1
ATOM 583 C C . ASP A 1 82 ? 4.118 -1.423 6.031 1.00 96.88 82 ASP A C 1
ATOM 585 O O . ASP A 1 82 ? 4.704 -0.413 6.440 1.00 96.88 82 ASP A O 1
ATOM 589 N N . LEU A 1 83 ? 2.831 -1.669 6.254 1.00 97.88 83 LEU A N 1
ATOM 590 C CA . LEU A 1 83 ? 1.944 -0.819 7.033 1.00 97.88 83 LEU A CA 1
ATOM 591 C C . LEU A 1 83 ? 1.541 -1.565 8.299 1.00 97.88 83 LEU A C 1
ATOM 593 O O . LEU A 1 83 ? 1.275 -2.769 8.259 1.00 97.88 83 LEU A O 1
ATOM 597 N N . THR A 1 84 ? 1.468 -0.854 9.415 1.00 98.31 84 THR A N 1
ATOM 598 C CA . THR A 1 84 ? 1.079 -1.399 10.718 1.00 98.31 84 THR A CA 1
ATOM 599 C C . THR A 1 84 ? -0.195 -0.754 11.235 1.00 98.31 84 THR A C 1
ATOM 601 O O . THR A 1 84 ? -0.702 0.208 10.661 1.00 98.31 84 THR A O 1
ATOM 604 N N . ASP A 1 85 ? -0.715 -1.262 12.347 1.00 97.19 85 ASP A N 1
ATOM 605 C CA . ASP A 1 85 ? -1.639 -0.478 13.159 1.00 97.19 85 ASP A CA 1
ATOM 606 C C . ASP A 1 85 ? -0.927 0.769 13.747 1.00 97.19 85 ASP A C 1
ATOM 608 O O . ASP A 1 85 ? 0.313 0.820 13.764 1.00 97.19 85 ASP A O 1
ATOM 612 N N . PRO A 1 86 ? -1.676 1.765 14.257 1.00 95.81 86 PRO A N 1
ATOM 613 C CA . PRO A 1 86 ? -1.094 2.996 14.801 1.00 95.81 86 PRO A CA 1
ATOM 614 C C . PRO A 1 86 ? -0.149 2.787 15.994 1.00 95.81 86 PRO A C 1
ATOM 616 O O . PRO A 1 86 ? 0.725 3.616 16.235 1.00 95.81 86 PRO A O 1
ATOM 619 N N . ASN A 1 87 ? -0.281 1.678 16.731 1.00 95.94 87 ASN A N 1
ATOM 620 C CA . ASN A 1 87 ? 0.593 1.336 17.856 1.00 95.94 87 ASN A CA 1
ATOM 621 C C . ASN A 1 87 ? 1.804 0.486 17.433 1.00 95.94 87 ASN A C 1
ATOM 623 O O . ASN A 1 87 ? 2.564 0.052 18.301 1.00 95.94 87 ASN A O 1
ATOM 627 N N . MET A 1 88 ? 1.988 0.236 16.129 1.00 93.62 88 MET A N 1
ATOM 628 C CA . MET A 1 88 ? 3.095 -0.549 15.564 1.00 93.62 88 MET A CA 1
ATOM 629 C C . MET A 1 88 ? 3.219 -1.965 16.155 1.00 93.62 88 MET A C 1
ATOM 631 O O . MET A 1 88 ? 4.318 -2.507 16.274 1.00 93.62 88 MET A O 1
ATOM 635 N N . GLN A 1 89 ? 2.101 -2.577 16.548 1.00 96.00 89 GLN A N 1
ATOM 636 C CA . GLN A 1 89 ? 2.084 -3.902 17.173 1.00 96.00 89 GLN A CA 1
A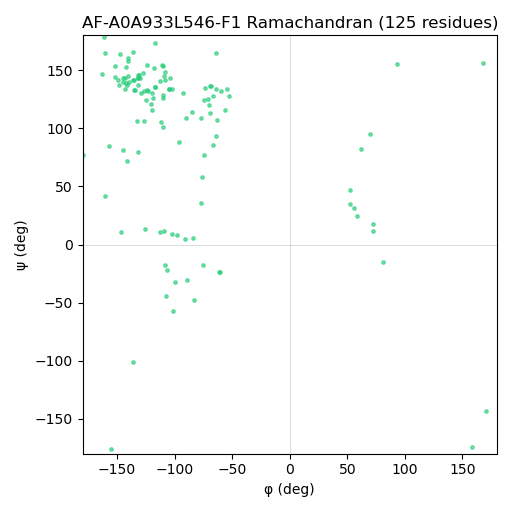TOM 637 C C . GLN A 1 89 ? 1.971 -5.026 16.146 1.00 96.00 89 GLN A C 1
ATOM 639 O O . GLN A 1 89 ? 2.484 -6.125 16.367 1.00 96.00 89 GLN A O 1
ATOM 644 N N . GLN A 1 90 ? 1.303 -4.763 15.026 1.00 95.81 90 GLN A N 1
ATOM 645 C CA . GLN A 1 90 ? 1.046 -5.744 13.983 1.00 95.81 90 GLN A CA 1
ATOM 646 C C . GLN A 1 90 ? 1.125 -5.121 12.592 1.00 95.81 90 GLN A C 1
ATOM 648 O O . GLN A 1 90 ? 0.675 -3.999 12.367 1.00 95.81 90 GLN A O 1
ATOM 653 N N . VAL A 1 91 ? 1.657 -5.886 11.640 1.00 97.62 91 VAL A N 1
ATOM 654 C CA . VAL A 1 91 ? 1.597 -5.552 10.213 1.00 97.62 91 VAL A CA 1
ATOM 655 C C . VAL A 1 91 ? 0.181 -5.819 9.711 1.00 97.62 91 VAL A C 1
ATOM 657 O O . VAL A 1 91 ? -0.336 -6.929 9.846 1.00 97.62 91 VAL A O 1
ATOM 660 N N . VAL A 1 92 ? -0.445 -4.798 9.135 1.00 98.00 92 VAL A N 1
ATOM 661 C CA . VAL A 1 92 ? -1.830 -4.831 8.637 1.00 98.00 92 VAL A CA 1
ATOM 662 C C . VAL A 1 92 ? -1.900 -4.874 7.114 1.00 98.00 92 VAL A C 1
ATOM 664 O O . VAL A 1 92 ? -2.893 -5.351 6.566 1.00 98.00 92 VAL A O 1
ATOM 667 N N . ALA A 1 93 ? -0.845 -4.432 6.427 1.00 98.44 93 ALA A N 1
ATOM 668 C CA . ALA A 1 93 ? -0.709 -4.590 4.988 1.00 98.44 93 ALA A CA 1
ATOM 669 C C . ALA A 1 93 ? 0.759 -4.750 4.582 1.00 98.44 93 ALA A C 1
ATOM 671 O O . ALA A 1 93 ? 1.631 -4.028 5.061 1.00 98.44 93 ALA A O 1
ATOM 672 N N . GLU A 1 94 ? 1.001 -5.680 3.666 1.00 98.44 94 GLU A N 1
ATOM 673 C CA . GLU A 1 94 ? 2.286 -5.932 3.027 1.00 98.44 94 GLU A CA 1
ATOM 674 C C . GLU A 1 94 ? 2.116 -5.756 1.519 1.00 98.44 94 GLU A C 1
ATOM 676 O O . GLU A 1 94 ? 1.326 -6.460 0.881 1.00 98.44 94 GLU A O 1
ATOM 681 N N . ILE A 1 95 ? 2.881 -4.839 0.943 1.00 97.81 95 ILE A N 1
ATOM 682 C CA . ILE A 1 95 ? 2.940 -4.606 -0.494 1.00 97.81 95 ILE A CA 1
ATOM 683 C C . ILE A 1 95 ? 4.299 -5.071 -0.982 1.00 97.81 95 ILE A C 1
ATOM 685 O O . ILE A 1 95 ? 5.331 -4.708 -0.413 1.00 97.81 95 ILE A O 1
ATOM 689 N N . ARG A 1 96 ? 4.303 -5.904 -2.021 1.00 97.75 96 ARG A N 1
ATOM 690 C CA . ARG A 1 96 ? 5.513 -6.429 -2.662 1.00 97.75 96 ARG A CA 1
ATOM 691 C C . ARG A 1 96 ? 5.352 -6.260 -4.162 1.00 97.75 96 ARG A C 1
ATOM 693 O O . ARG A 1 96 ? 4.565 -6.983 -4.765 1.00 97.75 96 ARG A O 1
ATOM 700 N N . LEU A 1 97 ? 6.072 -5.309 -4.741 1.00 96.50 97 LEU A N 1
ATOM 701 C CA . LEU A 1 97 ? 6.075 -5.045 -6.174 1.00 96.50 97 LEU A CA 1
ATOM 702 C C . LEU A 1 97 ? 7.401 -5.479 -6.787 1.00 96.50 97 LEU A C 1
ATOM 704 O O . LEU A 1 97 ? 8.469 -5.378 -6.174 1.00 96.50 97 LEU A O 1
ATOM 708 N N . PHE A 1 98 ? 7.308 -5.906 -8.032 1.00 96.25 98 PHE A N 1
ATOM 709 C CA . PHE A 1 98 ? 8.408 -6.078 -8.958 1.00 96.25 98 PHE A CA 1
ATOM 710 C C . PHE A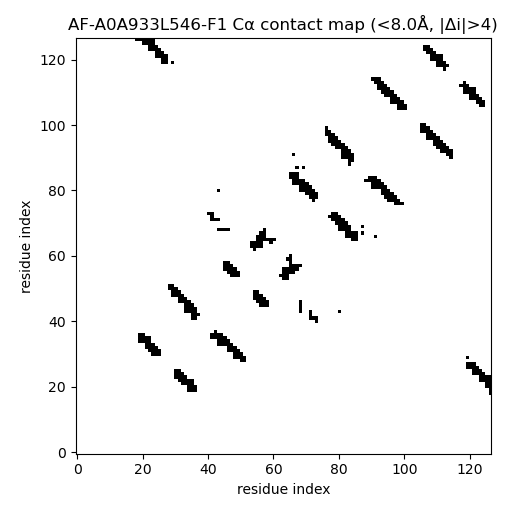 1 98 ? 8.164 -5.136 -10.125 1.00 96.25 98 PHE A C 1
ATOM 712 O O . PHE A 1 98 ? 7.014 -4.814 -10.437 1.00 96.25 98 PHE A O 1
ATOM 719 N 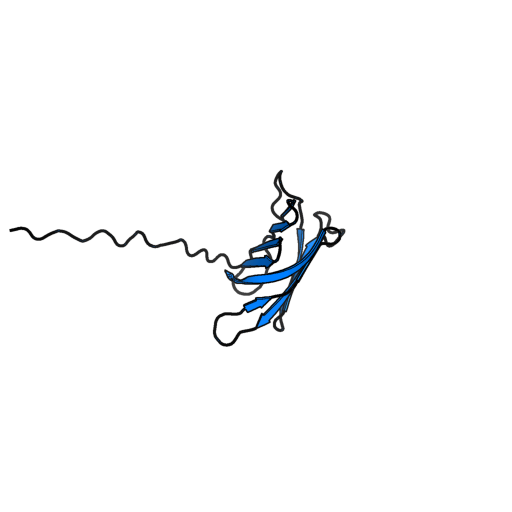N . TRP A 1 99 ? 9.235 -4.704 -10.771 1.00 94.56 99 TRP A N 1
ATOM 720 C CA . TRP A 1 99 ? 9.108 -3.880 -11.958 1.00 94.56 99 TRP A CA 1
ATOM 721 C C . TRP A 1 99 ? 10.132 -4.248 -13.014 1.00 94.56 99 TRP A C 1
ATOM 723 O O . TRP A 1 99 ? 11.150 -4.883 -12.733 1.00 94.56 99 TRP A O 1
ATOM 733 N N . THR A 1 100 ? 9.821 -3.889 -14.246 1.00 94.50 100 THR A N 1
ATOM 734 C CA . THR A 1 100 ? 10.714 -4.022 -15.393 1.00 94.50 100 THR A CA 1
ATOM 735 C C . THR A 1 100 ? 10.429 -2.881 -16.360 1.00 94.50 100 THR A C 1
ATOM 737 O O . THR A 1 100 ? 9.398 -2.221 -16.249 1.00 94.50 100 THR A O 1
ATOM 740 N N . GLU A 1 101 ? 11.343 -2.634 -17.284 1.00 92.12 101 GLU A N 1
ATOM 741 C CA . GLU A 1 101 ? 11.211 -1.625 -18.327 1.00 92.12 101 GLU A CA 1
ATOM 742 C C . GLU A 1 101 ? 11.890 -2.151 -19.596 1.00 92.12 101 GLU A C 1
ATOM 744 O O . GLU A 1 101 ? 12.896 -2.861 -19.516 1.00 92.12 101 GLU A O 1
ATOM 749 N N . GLU A 1 102 ? 11.317 -1.848 -20.761 1.00 86.25 102 GLU A N 1
ATOM 750 C CA . GLU A 1 102 ? 11.958 -2.093 -22.062 1.00 86.25 102 GLU A CA 1
ATOM 751 C C . GLU A 1 102 ? 12.592 -0.801 -22.614 1.00 86.25 102 GLU A C 1
ATOM 753 O O . GLU A 1 102 ? 13.649 -0.857 -23.239 1.00 86.25 102 GLU A O 1
ATOM 758 N N . GLU A 1 103 ? 11.995 0.364 -22.316 1.00 83.50 103 GLU A N 1
ATOM 759 C CA . GLU A 1 103 ? 12.474 1.689 -22.734 1.00 83.50 103 GLU A CA 1
ATOM 760 C C . GLU A 1 103 ? 12.416 2.714 -21.584 1.00 83.50 103 GLU A C 1
ATOM 762 O O . GLU A 1 103 ? 13.307 2.728 -20.741 1.00 83.50 103 GLU A O 1
ATOM 767 N N . SER A 1 104 ? 11.405 3.592 -21.551 1.00 77.56 104 SER A N 1
ATOM 768 C CA . SER A 1 104 ? 11.308 4.695 -20.580 1.00 77.56 104 SER A CA 1
ATOM 769 C C . SER A 1 104 ? 10.240 4.510 -19.509 1.00 77.56 104 SER A C 1
ATOM 771 O O . SER A 1 104 ? 10.280 5.207 -18.496 1.00 77.56 104 SER A O 1
ATOM 773 N N . ASP A 1 105 ? 9.287 3.608 -19.744 1.00 81.88 105 ASP A N 1
ATOM 774 C CA . ASP A 1 105 ? 8.080 3.499 -18.934 1.00 81.88 105 ASP A CA 1
ATOM 775 C C . ASP A 1 105 ? 8.139 2.199 -18.121 1.00 81.88 105 ASP A C 1
ATOM 777 O O . ASP A 1 105 ? 7.908 1.112 -18.668 1.00 81.88 105 ASP A O 1
ATOM 781 N N . PRO A 1 106 ? 8.491 2.271 -16.825 1.00 88.38 106 PRO A N 1
ATOM 782 C CA . PRO A 1 106 ? 8.524 1.092 -15.982 1.00 88.38 106 PRO A CA 1
ATOM 783 C C . PRO A 1 106 ? 7.108 0.575 -15.737 1.00 88.38 106 PRO A C 1
ATOM 785 O O . PRO A 1 106 ? 6.190 1.332 -15.420 1.00 88.38 106 PRO A O 1
ATOM 788 N N . VAL A 1 107 ? 6.945 -0.742 -15.830 1.00 92.50 107 VAL A N 1
ATOM 789 C CA . VAL A 1 107 ? 5.703 -1.434 -15.474 1.00 92.50 107 VAL A CA 1
ATOM 790 C C . VAL A 1 107 ? 5.859 -2.096 -14.113 1.00 92.50 107 VAL A C 1
ATOM 792 O O . VAL A 1 107 ? 6.864 -2.763 -13.853 1.00 92.50 107 VAL A O 1
ATOM 795 N N . PHE A 1 108 ? 4.861 -1.940 -13.242 1.00 95.44 108 PHE A N 1
ATOM 796 C CA . PHE A 1 108 ? 4.894 -2.467 -11.879 1.00 95.44 108 PHE A CA 1
ATOM 797 C C . PHE A 1 108 ? 3.786 -3.496 -11.671 1.00 95.44 108 PHE A C 1
ATOM 799 O O . PHE A 1 108 ? 2.623 -3.280 -12.015 1.00 95.44 108 PHE A O 1
ATOM 806 N N . GLY A 1 109 ? 4.134 -4.613 -11.041 1.00 97.31 109 GLY A N 1
ATOM 807 C CA . GLY A 1 109 ? 3.176 -5.651 -10.681 1.00 97.31 109 GLY A CA 1
ATOM 808 C C . GLY A 1 109 ? 3.615 -6.418 -9.447 1.00 97.31 109 GLY A C 1
ATOM 809 O O . GLY A 1 109 ? 4.802 -6.508 -9.133 1.00 97.31 109 GLY A O 1
ATOM 810 N N . GLY A 1 110 ? 2.660 -6.983 -8.720 1.00 98.19 110 GLY A N 1
ATOM 811 C CA . GLY A 1 110 ? 2.982 -7.713 -7.506 1.00 98.19 110 GLY A CA 1
ATOM 812 C C . GLY A 1 110 ? 1.772 -8.103 -6.685 1.00 98.19 110 GLY A C 1
ATOM 813 O O . GLY A 1 110 ? 0.729 -8.475 -7.220 1.00 98.19 110 GLY A O 1
ATOM 814 N N . THR A 1 111 ? 1.937 -8.054 -5.367 1.00 98.69 111 THR A N 1
ATOM 815 C CA . THR A 1 111 ? 0.914 -8.493 -4.421 1.00 98.69 111 THR A CA 1
ATOM 816 C C . THR A 1 111 ? 0.677 -7.479 -3.320 1.00 98.69 111 THR A C 1
ATOM 818 O O . THR A 1 111 ? 1.631 -6.918 -2.775 1.00 98.69 111 THR A O 1
ATOM 821 N N . LEU A 1 112 ? -0.587 -7.354 -2.927 1.00 98.69 112 LEU A N 1
ATOM 822 C CA . LEU A 1 112 ? -1.011 -6.769 -1.662 1.00 98.69 112 LEU A CA 1
ATOM 823 C C . LEU A 1 112 ? -1.560 -7.890 -0.781 1.00 98.69 112 LEU A C 1
ATOM 825 O O . LEU A 1 112 ? -2.463 -8.621 -1.189 1.00 98.69 112 LEU A O 1
ATOM 829 N N . LYS A 1 113 ? -1.034 -8.023 0.432 1.00 98.69 113 LYS A N 1
ATOM 830 C CA . LYS A 1 113 ? -1.524 -8.958 1.446 1.00 98.69 113 LYS A CA 1
ATOM 831 C C . LYS A 1 113 ? -1.954 -8.176 2.676 1.00 98.69 113 LYS A C 1
ATOM 833 O O . LYS A 1 113 ? -1.185 -7.384 3.203 1.00 98.69 113 LYS A O 1
ATOM 838 N N . MET A 1 114 ? -3.155 -8.451 3.165 1.00 98.38 114 MET A N 1
ATOM 839 C CA . MET A 1 114 ? -3.694 -7.860 4.386 1.00 98.38 114 MET A CA 1
ATOM 840 C C . MET A 1 114 ? -4.160 -8.985 5.315 1.00 98.38 114 MET A C 1
ATOM 842 O O . MET A 1 114 ? -5.166 -9.641 5.016 1.00 98.38 114 MET A O 1
ATOM 846 N N . PRO A 1 115 ? -3.431 -9.277 6.410 1.00 97.38 115 PRO A N 1
ATOM 847 C CA . PRO A 1 115 ? -3.792 -10.347 7.336 1.00 97.38 115 PRO A CA 1
ATOM 848 C C . PRO A 1 115 ? -5.241 -10.229 7.826 1.00 97.38 115 PRO A C 1
ATOM 850 O O . PRO A 1 115 ? -5.672 -9.178 8.283 1.00 97.38 115 PRO A O 1
ATOM 853 N N . GLY A 1 116 ? -6.007 -11.317 7.705 1.00 96.44 116 GLY A N 1
ATOM 854 C CA . GLY A 1 116 ? -7.429 -11.355 8.071 1.00 96.44 116 GLY A CA 1
ATOM 855 C C . GLY A 1 116 ? -8.391 -10.777 7.025 1.00 96.44 116 GLY A C 1
ATOM 856 O O . GLY A 1 116 ? -9.582 -11.077 7.081 1.00 96.44 116 GLY A O 1
ATOM 857 N N . GLU A 1 117 ? -7.900 -10.030 6.034 1.00 97.69 117 GLU A N 1
ATOM 858 C CA . GLU A 1 117 ? -8.737 -9.399 5.007 1.00 97.69 117 GLU A CA 1
ATOM 859 C C . GLU A 1 117 ? -8.594 -10.083 3.646 1.00 97.69 117 GLU A C 1
ATOM 861 O O . GLU A 1 117 ? -9.605 -10.358 3.002 1.00 97.69 117 GLU A O 1
ATOM 866 N N . GLY A 1 118 ? -7.382 -10.418 3.201 1.00 97.88 118 GLY A N 1
ATOM 867 C CA . GLY A 1 118 ? -7.178 -11.091 1.916 1.00 97.88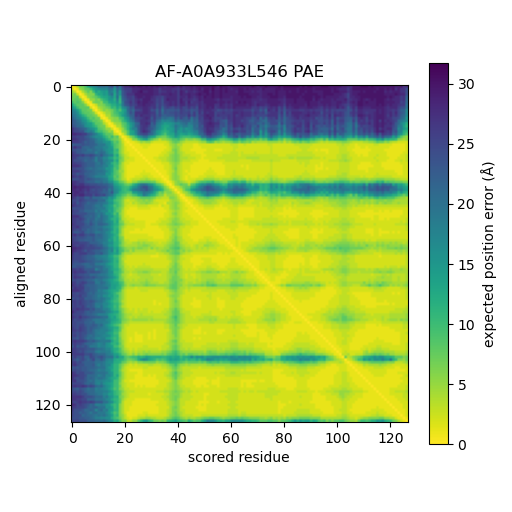 118 GLY A CA 1
ATOM 868 C C . GLY A 1 118 ? -5.777 -10.935 1.338 1.00 97.88 118 GLY A C 1
ATOM 869 O O . GLY A 1 118 ? -4.870 -10.394 1.971 1.00 97.88 118 GLY A O 1
ATOM 870 N N . ALA A 1 119 ? -5.609 -11.443 0.120 1.00 98.50 119 ALA A N 1
ATOM 871 C CA . ALA A 1 119 ? -4.418 -11.247 -0.690 1.00 98.50 119 ALA A CA 1
ATOM 872 C C . ALA A 1 119 ? -4.830 -11.090 -2.154 1.00 98.50 119 ALA A C 1
ATOM 874 O O . ALA A 1 119 ? -5.709 -11.810 -2.629 1.00 98.50 119 ALA A O 1
ATOM 875 N N . TRP A 1 120 ? -4.188 -10.160 -2.850 1.00 98.69 120 TRP A N 1
ATOM 876 C CA . TRP A 1 120 ? -4.540 -9.769 -4.208 1.00 98.69 120 TRP A CA 1
ATOM 877 C C . TRP A 1 120 ? -3.290 -9.653 -5.066 1.00 98.69 120 TRP A C 1
ATOM 879 O O . TRP A 1 120 ? -2.264 -9.145 -4.608 1.00 98.69 120 TRP A O 1
ATOM 889 N N . ALA A 1 121 ? -3.400 -10.091 -6.318 1.00 98.69 121 ALA A N 1
ATOM 890 C CA . ALA A 1 121 ? -2.495 -9.647 -7.364 1.00 98.69 121 ALA A CA 1
ATOM 891 C C . ALA A 1 121 ? -2.862 -8.206 -7.732 1.00 98.69 121 ALA A C 1
ATOM 893 O O . ALA A 1 121 ? -4.045 -7.893 -7.879 1.00 98.69 121 ALA A O 1
ATOM 894 N N . ILE A 1 122 ? -1.856 -7.348 -7.857 1.00 98.50 122 ILE A N 1
ATOM 895 C CA . ILE A 1 122 ? -2.033 -5.935 -8.185 1.00 98.50 122 ILE A CA 1
ATOM 896 C C . ILE A 1 122 ? -1.084 -5.521 -9.307 1.00 98.50 122 ILE A C 1
ATOM 898 O O . ILE A 1 122 ? 0.047 -6.007 -9.385 1.00 98.50 122 ILE A O 1
ATOM 902 N N . ALA A 1 123 ? -1.550 -4.612 -10.153 1.00 97.88 123 ALA A N 1
ATOM 903 C CA . ALA A 1 123 ? -0.732 -3.836 -11.077 1.00 97.88 123 ALA A CA 1
ATOM 904 C C . ALA A 1 123 ? -0.698 -2.391 -10.582 1.00 97.88 123 ALA A C 1
ATOM 906 O O . ALA A 1 123 ? -1.690 -1.930 -10.010 1.00 97.88 123 ALA A O 1
ATOM 907 N N . CYS A 1 124 ? 0.425 -1.701 -10.766 1.00 95.12 124 CYS A N 1
ATOM 908 C CA . CYS A 1 124 ? 0.557 -0.317 -10.333 1.00 95.12 124 CYS A CA 1
ATOM 909 C C . CYS A 1 124 ? 1.100 0.569 -11.442 1.00 95.12 124 CYS A C 1
ATOM 911 O O . CYS A 1 124 ? 2.023 0.185 -12.159 1.00 95.12 124 CYS A O 1
ATOM 913 N N . ASP A 1 125 ? 0.578 1.784 -11.482 1.00 91.12 125 ASP A N 1
ATOM 914 C CA . ASP A 1 125 ? 1.118 2.873 -12.276 1.00 91.12 125 ASP A CA 1
ATOM 915 C C . ASP A 1 125 ? 1.860 3.841 -11.350 1.00 91.12 125 ASP A C 1
ATOM 917 O O . ASP A 1 125 ? 1.448 4.065 -10.205 1.00 91.12 125 ASP A O 1
ATOM 921 N N . ALA A 1 126 ? 2.971 4.391 -11.838 1.00 85.94 126 ALA A N 1
ATOM 922 C CA . ALA A 1 126 ? 3.667 5.494 -11.188 1.00 85.94 126 ALA A CA 1
ATOM 923 C C . ALA A 1 126 ? 3.160 6.820 -11.774 1.00 85.94 126 ALA A C 1
ATOM 925 O O . ALA A 1 126 ? 3.120 6.970 -12.996 1.00 85.94 126 ALA A O 1
ATOM 926 N N . GLY A 1 127 ? 2.781 7.773 -10.920 1.00 71.31 127 GLY A N 1
ATOM 927 C CA . GLY A 1 127 ? 2.241 9.077 -11.328 1.00 71.31 127 GLY A CA 1
ATOM 928 C C . GLY A 1 127 ? 2.464 10.141 -10.278 1.00 71.31 127 GLY A C 1
ATOM 929 O O . GLY A 1 127 ? 2.412 9.765 -9.091 1.00 71.31 127 GLY A O 1
#

Organism: NCBI:txid1228055

Secondary structure (DSSP, 8-state):
----------SS---------EEEEEETTEEEEEEEESSSS-EE---EEEETTEEEESS--TTSEE-EEEEEEEETTEEEEEEE-TTSSSEEEEEEEEEE-SSS--EEEEEEEETTTEEEEEEEEE-

Mean predicted aligned error: 8.65 Å

Sequence (127 aa):
MKRLIVSAAFAALAAPAMAGGGFMCSGEGVEAMFPLGGGAGFSLLEAEIRAKGKIWSTVARPDVIEIAVSQAFSGNHRIAFDLTDPNMQQVVAEIRLFWTEEESDPVFGGTLKMPGEGAWAIACDAG

Foldseek 3Di:
DDDDDDDDDDPPPPPPPPPQKWKWKDFDQKTKIFGADDDPDRHGPKIWIGHPNAIEICDDDDRHQHKAWDDWDDDDQKTWTWIGHPVNPDTQKIWIWGWDDPPDAIWIWDKIDGPPGGIGTMTIHID

Nearest PDB structures (foldseek):
  2jox-assembly1_A  TM=5.627E-01  e=1.193E+00  Homo sapiens
  8j62-assembly1_H  TM=4.499E-01  e=2.573E+00  Homo sapiens
  3wjc-assembly1_B  TM=3.988E-01  e=4.522E+00  Arabidopsis thaliana
  5ixm-assembly2_C  TM=3.011E-01  e=4.297E+00  Yersinia pestis

pLDDT: mean 86.56, std 16.56, range [39.19, 98.69]